Protein AF-A0A2S7KLZ6-F1 (afdb_monomer)

pLDDT: mean 95.54, std 6.02, range [64.12, 98.81]

Nearest PDB structures (foldseek):
  5ng5-assembly1_B  TM=8.589E-01  e=1.483E-01  Escherichia coli
  4tko-assembly1_B  TM=7.729E-01  e=2.825E+00  Aquifex aeolicus VF5
  5c21-assembly1_B  TM=6.260E-01  e=3.211E+00  Escherichia coli
  5c21-assembly1_A  TM=4.512E-01  e=4.715E+00  Escherichia coli
  5c22-assembly3_C  TM=4.403E-01  e=5.714E+00  Escherichia coli

Mean predicted aligned error: 3.62 Å

Solvent-accessible surface area (backbone atoms only — not comparable to full-atom values): 3940 Å² total; per-residue (Å²): 110,45,69,59,28,51,53,44,31,53,53,27,45,56,49,30,56,51,38,54,56,33,42,78,74,64,75,46,52,77,67,59,42,50,49,32,52,51,48,29,54,48,30,48,49,52,26,52,52,39,48,52,53,50,53,52,52,52,51,52,50,29,50,74,74,71,44,59,87,77,62,88,132

Foldseek 3Di:
DLVVLVVQLVVLVVQLVVVVVCVVVPNDDPVVNVVSVVSNVVSVVVSVVVVVVVVVVVLVVCVVVVNNVVDDD

Structure (mmCIF, N/CA/C/O backbone):
data_AF-A0A2S7KLZ6-F1
#
_entry.id   AF-A0A2S7KLZ6-F1
#
loop_
_atom_site.group_PDB
_atom_site.id
_atom_site.type_symbol
_atom_site.label_atom_id
_atom_site.label_alt_id
_atom_site.label_comp_id
_atom_site.label_asym_id
_atom_site.label_entity_id
_atom_site.label_seq_id
_atom_site.pdbx_PDB_ins_code
_atom_site.Cartn_x
_atom_site.Cartn_y
_atom_site.Cartn_z
_atom_site.occupancy
_atom_site.B_iso_or_equiv
_atom_site.auth_seq_id
_atom_site.auth_comp_id
_atom_site.auth_asym_id
_atom_site.auth_atom_id
_atom_site.pdbx_PDB_model_num
ATOM 1 N N . MET A 1 1 ? 7.716 -8.823 -8.906 1.00 84.38 1 MET A N 1
ATOM 2 C CA . MET A 1 1 ? 7.568 -7.563 -8.134 1.00 84.38 1 MET A CA 1
ATOM 3 C C . MET A 1 1 ? 6.150 -7.014 -8.201 1.00 84.38 1 MET A C 1
ATOM 5 O O . MET A 1 1 ? 5.560 -6.883 -7.143 1.00 84.38 1 MET A O 1
ATOM 9 N N . PHE A 1 2 ? 5.582 -6.727 -9.382 1.00 89.50 2 PHE A N 1
ATOM 10 C CA . PHE A 1 2 ? 4.196 -6.238 -9.498 1.00 89.50 2 PHE A CA 1
ATOM 11 C C . PHE A 1 2 ? 3.157 -7.225 -8.931 1.00 89.50 2 PHE A C 1
ATOM 13 O O . PHE A 1 2 ? 2.410 -6.847 -8.037 1.00 89.50 2 PHE A O 1
ATOM 20 N N . GLU A 1 3 ? 3.197 -8.498 -9.336 1.00 92.88 3 GLU A N 1
ATOM 21 C CA . GLU A 1 3 ? 2.293 -9.555 -8.831 1.00 92.88 3 GLU A CA 1
ATOM 22 C C . GLU A 1 3 ? 2.349 -9.713 -7.301 1.00 92.88 3 GLU A C 1
ATOM 24 O O . GLU A 1 3 ? 1.327 -9.870 -6.638 1.00 92.88 3 GLU A O 1
ATOM 29 N N . LEU A 1 4 ? 3.544 -9.590 -6.711 1.00 95.81 4 LEU A N 1
ATOM 30 C CA . LEU A 1 4 ? 3.714 -9.595 -5.255 1.00 95.81 4 LEU A CA 1
ATOM 31 C C . LEU A 1 4 ? 2.976 -8.414 -4.604 1.00 95.81 4 LEU A C 1
ATOM 33 O O . LEU A 1 4 ? 2.355 -8.574 -3.558 1.00 95.81 4 LEU A O 1
ATOM 37 N N . GLN A 1 5 ? 3.012 -7.229 -5.223 1.00 96.88 5 GLN A N 1
ATOM 38 C CA . GLN A 1 5 ? 2.261 -6.079 -4.716 1.00 96.88 5 GLN A CA 1
ATOM 39 C C . GLN A 1 5 ? 0.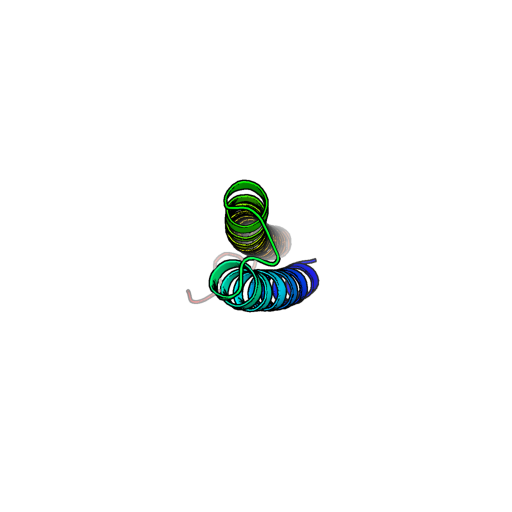749 -6.249 -4.889 1.00 96.88 5 GLN A C 1
ATOM 41 O O . GLN A 1 5 ? -0.006 -5.729 -4.073 1.00 96.88 5 GLN A O 1
ATOM 46 N N . GLU A 1 6 ? 0.283 -7.009 -5.882 1.00 97.12 6 GLU A N 1
ATOM 47 C CA . GLU A 1 6 ? -1.136 -7.371 -5.975 1.00 97.12 6 GLU A CA 1
ATOM 48 C C . GLU A 1 6 ? -1.577 -8.238 -4.798 1.00 97.12 6 GLU A C 1
ATOM 50 O O . GLU A 1 6 ? -2.584 -7.935 -4.159 1.00 97.12 6 GLU A O 1
ATOM 55 N N . GLN A 1 7 ? -0.785 -9.253 -4.451 1.00 97.81 7 GLN A N 1
ATOM 56 C CA . GLN A 1 7 ? -1.046 -10.093 -3.279 1.00 97.81 7 GLN A CA 1
ATOM 57 C C . GLN A 1 7 ? -1.005 -9.287 -1.971 1.00 97.81 7 GLN A C 1
ATOM 59 O O . GLN A 1 7 ? -1.832 -9.503 -1.080 1.00 97.81 7 GLN A O 1
ATOM 64 N N . ASN A 1 8 ? -0.096 -8.313 -1.866 1.00 97.88 8 ASN A N 1
ATOM 65 C CA . ASN A 1 8 ? -0.040 -7.408 -0.717 1.00 97.88 8 ASN A CA 1
ATOM 66 C C . ASN A 1 8 ? -1.301 -6.544 -0.597 1.00 97.88 8 ASN A C 1
ATOM 68 O O . ASN A 1 8 ? -1.777 -6.335 0.516 1.00 97.88 8 ASN A O 1
ATOM 72 N N . VAL A 1 9 ? -1.861 -6.061 -1.713 1.00 98.56 9 VAL A N 1
ATOM 73 C CA . VAL A 1 9 ? -3.128 -5.311 -1.703 1.00 98.56 9 VAL A CA 1
ATOM 74 C C . VAL A 1 9 ? -4.275 -6.187 -1.207 1.00 98.56 9 VAL A C 1
ATOM 76 O O . VAL A 1 9 ? -5.029 -5.735 -0.351 1.00 98.56 9 VAL A O 1
ATOM 79 N N . VAL A 1 10 ? -4.377 -7.437 -1.675 1.00 98.56 10 VAL A N 1
ATOM 80 C CA . VAL A 1 10 ? -5.398 -8.391 -1.196 1.00 98.56 10 VAL A CA 1
ATOM 81 C C . VAL A 1 10 ? -5.259 -8.614 0.310 1.00 98.56 10 VAL A C 1
ATOM 83 O O . VAL A 1 10 ? -6.207 -8.426 1.062 1.00 98.56 10 VAL A O 1
ATOM 86 N N . THR A 1 11 ? -4.042 -8.896 0.775 1.00 98.56 11 THR A N 1
ATOM 87 C CA . THR A 1 11 ? -3.774 -9.110 2.204 1.00 98.56 11 THR A CA 1
ATOM 88 C C . THR A 1 11 ? -4.092 -7.865 3.043 1.00 98.56 11 THR A C 1
ATOM 90 O O . THR A 1 11 ? -4.622 -7.966 4.152 1.00 98.56 11 THR A O 1
ATOM 93 N N . ALA A 1 12 ? -3.765 -6.668 2.547 1.00 98.62 12 ALA A N 1
ATOM 94 C CA . ALA A 1 12 ? -4.061 -5.413 3.233 1.00 98.62 12 ALA A CA 1
ATOM 95 C C . ALA A 1 12 ? -5.569 -5.115 3.271 1.00 98.62 12 ALA A C 1
ATOM 97 O O . ALA A 1 12 ? -6.049 -4.599 4.281 1.00 98.62 12 ALA A O 1
ATOM 98 N N . GLN A 1 13 ? -6.308 -5.485 2.222 1.00 98.81 13 GLN A N 1
ATOM 99 C CA . GLN A 1 13 ? -7.766 -5.386 2.168 1.00 98.81 13 GLN A CA 1
ATOM 100 C C . GLN A 1 13 ? -8.409 -6.312 3.209 1.00 98.81 13 GLN A C 1
ATOM 102 O O . GLN A 1 13 ? -9.176 -5.842 4.045 1.00 98.81 13 GLN A O 1
ATOM 107 N N . ASP A 1 14 ? -7.990 -7.578 3.269 1.00 98.75 14 ASP A N 1
ATOM 108 C CA . ASP A 1 14 ? -8.495 -8.543 4.257 1.00 98.75 14 ASP A CA 1
ATOM 109 C C . ASP A 1 14 ? -8.203 -8.112 5.706 1.00 98.75 14 ASP A C 1
ATOM 111 O O . ASP A 1 14 ? -8.977 -8.381 6.629 1.00 98.75 14 ASP A O 1
ATOM 115 N N . ASN A 1 15 ? -7.052 -7.470 5.942 1.00 98.56 15 ASN A N 1
ATOM 116 C CA . ASN A 1 15 ? -6.714 -6.881 7.241 1.00 98.56 15 ASN A CA 1
ATOM 117 C C . ASN A 1 15 ? -7.618 -5.684 7.572 1.00 98.56 15 ASN A C 1
ATOM 119 O O . ASN A 1 15 ? -8.088 -5.572 8.706 1.00 98.56 15 ASN A O 1
ATOM 123 N N . PHE A 1 16 ? -7.861 -4.800 6.602 1.00 98.75 16 PHE A N 1
ATOM 124 C CA . PHE A 1 16 ? -8.758 -3.659 6.762 1.00 98.75 16 PHE A CA 1
ATOM 125 C C . PHE A 1 16 ? -10.186 -4.116 7.089 1.00 98.75 16 PHE A C 1
ATOM 127 O O . PHE A 1 16 ? -10.739 -3.670 8.096 1.00 98.75 16 PHE A O 1
ATOM 134 N N . ASP A 1 17 ? -10.736 -5.064 6.331 1.00 98.81 17 ASP A N 1
ATOM 135 C CA . ASP A 1 17 ? -12.096 -5.569 6.538 1.00 98.81 17 ASP A CA 1
ATOM 136 C C . ASP A 1 17 ? -12.246 -6.235 7.914 1.00 98.81 17 ASP A C 1
ATOM 138 O O . ASP A 1 17 ? -13.186 -5.940 8.656 1.00 98.81 17 ASP A O 1
ATOM 142 N N . ARG A 1 18 ? -11.262 -7.042 8.340 1.00 98.75 18 ARG A N 1
ATOM 143 C CA . ARG A 1 18 ? -11.241 -7.596 9.706 1.00 98.75 18 ARG A CA 1
ATOM 144 C C . ARG A 1 18 ? -11.174 -6.517 10.781 1.00 98.75 18 ARG A C 1
ATOM 146 O O . ARG A 1 18 ? -11.883 -6.620 11.780 1.00 98.75 18 ARG A O 1
ATOM 153 N N . SER A 1 19 ? -10.351 -5.486 10.593 1.00 98.62 19 SER A N 1
ATOM 154 C CA . SER A 1 19 ? -10.244 -4.389 11.561 1.00 98.62 19 SER A CA 1
ATOM 155 C C . SER A 1 19 ? -11.545 -3.588 11.677 1.00 98.62 19 SER A C 1
ATOM 157 O O . SER A 1 19 ? -11.897 -3.156 12.773 1.00 98.62 19 SER A O 1
ATOM 159 N N . ALA A 1 20 ? -12.306 -3.446 10.585 1.00 98.56 20 ALA A N 1
ATOM 160 C CA . ALA A 1 20 ? -13.620 -2.814 10.616 1.00 98.56 20 ALA A CA 1
ATOM 161 C C . ALA A 1 20 ? -14.592 -3.606 11.503 1.00 98.56 20 ALA A C 1
ATOM 163 O O . ALA A 1 20 ? -15.275 -3.018 12.343 1.00 98.56 20 ALA A O 1
ATOM 164 N N . GLU A 1 21 ? -14.615 -4.936 11.374 1.00 98.62 21 GLU A N 1
ATOM 165 C CA . GLU A 1 21 ? -15.440 -5.794 12.231 1.00 98.62 21 GLU A CA 1
ATOM 166 C C . GLU A 1 21 ? -14.988 -5.761 13.696 1.00 98.62 21 GLU A C 1
ATOM 168 O O . GLU A 1 21 ? -15.820 -5.632 14.593 1.00 98.62 21 GLU A O 1
ATOM 173 N N . GLN A 1 22 ? -13.679 -5.783 13.958 1.00 98.62 22 GLN A N 1
ATOM 174 C CA . GLN A 1 22 ? -13.134 -5.683 15.317 1.00 98.62 22 GLN A CA 1
ATOM 175 C C . GLN A 1 22 ? -13.456 -4.341 15.984 1.00 98.62 22 GLN A C 1
ATOM 177 O O . GLN A 1 22 ? -13.777 -4.309 17.174 1.00 98.62 22 GLN A O 1
ATOM 182 N N . LEU A 1 23 ? -13.408 -3.235 15.234 1.00 98.62 23 LEU A N 1
ATOM 183 C CA . LEU A 1 23 ? -13.756 -1.914 15.752 1.00 98.62 23 LEU A CA 1
ATOM 184 C C . LEU A 1 23 ? -15.237 -1.851 16.149 1.00 98.62 23 LEU A C 1
ATOM 186 O O . LEU A 1 23 ? -15.555 -1.323 17.214 1.00 98.62 23 LEU A O 1
ATOM 190 N N . LYS A 1 24 ? -16.138 -2.429 15.338 1.00 98.38 24 LYS A N 1
ATOM 191 C CA . LYS A 1 24 ? -17.589 -2.453 15.617 1.00 98.38 24 LYS A CA 1
ATOM 192 C C . LYS A 1 24 ? -17.926 -3.109 16.957 1.00 98.38 24 LYS A C 1
ATOM 194 O O . LYS A 1 24 ? -18.875 -2.688 17.611 1.00 98.38 24 LYS A O 1
ATOM 199 N N . ILE A 1 25 ? -17.155 -4.116 17.366 1.00 98.25 25 ILE A N 1
ATOM 200 C CA . ILE A 1 25 ? -17.335 -4.834 18.639 1.00 98.25 25 ILE A CA 1
ATOM 201 C C . ILE A 1 25 ? -16.385 -4.355 19.748 1.00 98.25 25 ILE A C 1
ATOM 203 O O . ILE A 1 25 ? -16.326 -4.971 20.810 1.00 98.25 25 ILE A O 1
ATOM 207 N N . GLY A 1 26 ? -15.641 -3.267 19.519 1.00 97.75 26 GLY A N 1
ATOM 208 C CA . GLY A 1 26 ? -14.752 -2.656 20.510 1.00 97.75 26 GLY A CA 1
ATOM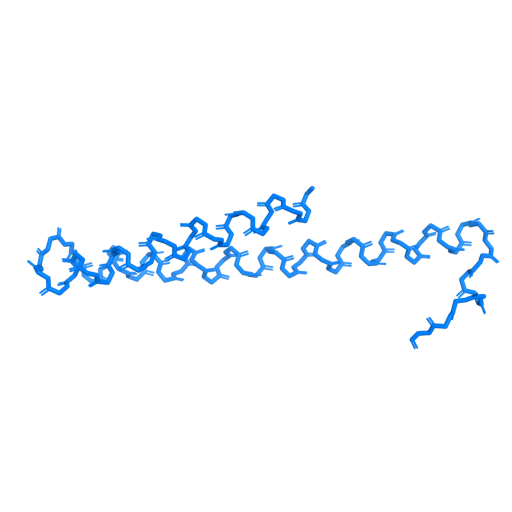 209 C C . GLY A 1 26 ? -13.486 -3.457 20.833 1.00 97.75 26 GLY A C 1
ATOM 210 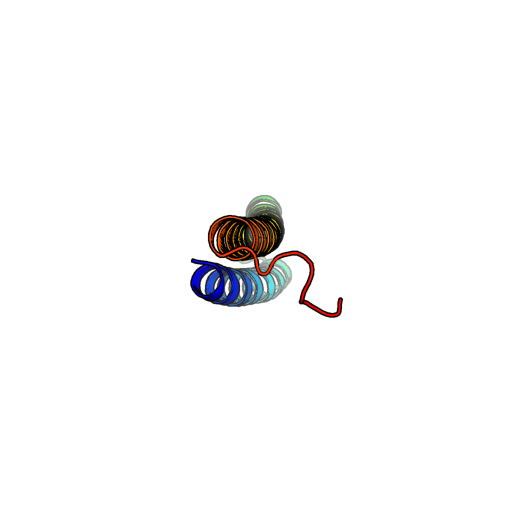O O . GLY A 1 26 ? -12.889 -3.235 21.882 1.00 97.75 26 GLY A O 1
ATOM 211 N N . GLN A 1 27 ? -13.071 -4.387 19.966 1.00 98.50 27 GLN A 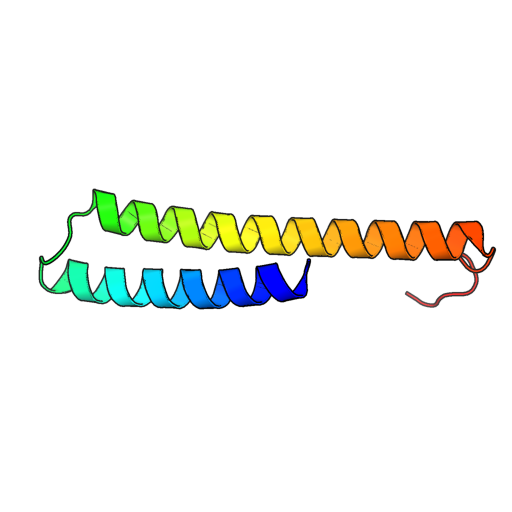N 1
ATOM 212 C CA . GLN A 1 27 ? -11.857 -5.195 20.161 1.00 98.50 27 GLN A CA 1
ATOM 213 C C . GLN A 1 27 ? -10.560 -4.451 19.823 1.00 98.50 27 GLN A C 1
ATOM 215 O O . GLN A 1 27 ? -9.502 -4.840 20.307 1.00 98.50 27 GLN A O 1
ATOM 220 N N . ILE A 1 28 ? -10.637 -3.402 19.004 1.00 98.56 28 ILE A N 1
ATOM 221 C CA . ILE A 1 28 ? -9.506 -2.534 18.664 1.00 98.56 28 ILE A CA 1
ATOM 222 C C . ILE A 1 28 ? -9.885 -1.065 18.847 1.00 98.56 28 ILE A C 1
ATOM 224 O O . ILE A 1 28 ? -11.058 -0.689 18.877 1.00 98.56 28 ILE A O 1
ATOM 228 N N . THR A 1 29 ? -8.873 -0.216 18.930 1.00 98.69 29 THR A N 1
ATOM 229 C CA . THR A 1 29 ? -9.000 1.235 19.012 1.00 98.69 29 THR A CA 1
ATOM 230 C C . THR A 1 29 ? -9.168 1.881 17.632 1.00 98.69 29 THR A C 1
ATOM 232 O O . THR A 1 29 ? -8.775 1.346 16.594 1.00 98.69 29 THR A O 1
ATOM 235 N N . ASN A 1 30 ? -9.652 3.127 17.618 1.00 98.50 30 ASN A N 1
ATOM 236 C CA . ASN A 1 30 ? -9.670 3.958 16.407 1.00 98.50 30 ASN A CA 1
ATOM 237 C C . ASN A 1 30 ? -8.268 4.210 15.816 1.00 98.50 30 ASN A C 1
ATOM 239 O O . ASN A 1 30 ? -8.144 4.545 14.639 1.00 98.50 30 ASN A O 1
ATOM 243 N N . VAL A 1 31 ? -7.204 4.114 16.621 1.00 98.56 31 VAL A N 1
ATOM 244 C CA . VAL A 1 31 ? -5.826 4.276 16.133 1.00 98.56 31 VAL A CA 1
ATOM 245 C C . VAL A 1 31 ? -5.420 3.061 15.302 1.00 98.56 31 VAL A C 1
ATOM 247 O O . VAL A 1 31 ? -4.942 3.231 14.185 1.00 98.56 31 VAL A O 1
ATOM 250 N N . GLU A 1 32 ? -5.686 1.853 15.795 1.00 98.50 32 GLU A N 1
ATOM 251 C CA . GLU A 1 32 ? -5.389 0.601 15.085 1.00 98.50 32 GLU A CA 1
ATOM 252 C C . GLU A 1 32 ? -6.199 0.470 13.792 1.00 98.50 32 GLU A C 1
ATOM 254 O O . GLU A 1 32 ? -5.644 0.124 12.749 1.00 98.50 32 GLU A O 1
ATOM 259 N N . PHE A 1 33 ? -7.483 0.841 13.817 1.00 98.75 33 PHE A N 1
ATOM 260 C CA . PHE A 1 33 ? -8.305 0.861 12.605 1.00 98.75 33 PHE A CA 1
ATOM 261 C C . PHE A 1 33 ? -7.753 1.824 11.542 1.00 98.75 33 PHE A C 1
ATOM 263 O O . PHE A 1 33 ? -7.628 1.467 10.369 1.00 98.75 33 PHE A O 1
ATOM 270 N N . ARG A 1 34 ? -7.343 3.036 11.943 1.00 98.75 34 ARG A N 1
ATOM 271 C CA . ARG A 1 34 ? -6.702 3.987 11.018 1.00 98.75 34 ARG A CA 1
ATOM 272 C C . ARG A 1 34 ? -5.364 3.475 10.493 1.00 98.75 34 ARG A C 1
ATOM 274 O O . ARG A 1 34 ? -5.034 3.740 9.341 1.00 98.75 34 ARG A O 1
ATOM 281 N N . GLN A 1 35 ? -4.612 2.709 11.280 1.00 98.75 35 GLN A N 1
ATOM 282 C CA . GLN A 1 35 ? -3.389 2.081 10.785 1.00 98.75 35 GLN A CA 1
ATOM 283 C C . GLN A 1 35 ? -3.692 1.057 9.682 1.00 98.75 35 GLN A C 1
ATOM 285 O O . GLN A 1 35 ? -2.991 1.032 8.673 1.00 98.75 35 GLN A O 1
ATOM 290 N N . ALA A 1 36 ? -4.759 0.264 9.818 1.00 98.69 36 ALA A N 1
ATOM 291 C CA . ALA A 1 36 ? -5.187 -0.656 8.764 1.00 98.69 36 ALA A CA 1
ATOM 292 C C . ALA A 1 36 ? -5.594 0.085 7.474 1.00 98.69 36 ALA A C 1
ATOM 294 O O . ALA A 1 36 ? -5.203 -0.329 6.383 1.00 98.69 36 ALA A O 1
ATOM 295 N N . GLN A 1 37 ? -6.285 1.227 7.594 1.00 98.75 37 GLN A N 1
ATOM 296 C CA . GLN A 1 37 ? -6.590 2.108 6.455 1.00 98.75 37 GLN A CA 1
ATOM 297 C C . GLN A 1 37 ? -5.322 2.615 5.754 1.00 98.75 37 GLN A C 1
ATOM 299 O O . GLN A 1 37 ? -5.205 2.525 4.532 1.00 98.75 37 GLN A O 1
ATOM 304 N N . VAL A 1 38 ? -4.354 3.127 6.523 1.00 98.81 38 VAL A N 1
ATOM 305 C CA . VAL A 1 38 ? -3.071 3.616 5.989 1.00 98.81 38 VAL A CA 1
ATOM 306 C C . VAL A 1 38 ? -2.301 2.490 5.301 1.00 98.81 38 VAL A C 1
ATOM 308 O O . VAL A 1 38 ? -1.736 2.701 4.226 1.00 98.81 38 VAL A O 1
ATOM 311 N N . ASN A 1 39 ? -2.305 1.287 5.878 1.00 98.69 39 ASN A N 1
ATOM 312 C CA . ASN A 1 39 ? -1.638 0.123 5.301 1.00 98.69 39 ASN A CA 1
ATOM 313 C C . ASN A 1 39 ? -2.257 -0.270 3.952 1.00 98.69 39 ASN A C 1
ATOM 315 O O . ASN A 1 39 ? -1.516 -0.514 3.000 1.00 98.69 39 ASN A O 1
ATOM 319 N N . LEU A 1 40 ? -3.590 -0.271 3.840 1.00 98.81 40 LEU A N 1
ATOM 320 C CA . LEU A 1 40 ? -4.290 -0.532 2.579 1.00 98.81 40 LEU A CA 1
ATOM 321 C C . LEU A 1 40 ? -3.946 0.514 1.510 1.00 98.81 40 LEU A C 1
ATOM 323 O O . LEU A 1 40 ? -3.550 0.153 0.400 1.00 98.81 40 LEU A O 1
ATOM 327 N N . LEU A 1 41 ? -4.018 1.803 1.856 1.00 98.75 41 LEU A N 1
ATOM 328 C CA . LEU A 1 41 ? -3.665 2.891 0.939 1.00 98.75 41 LEU A CA 1
ATOM 329 C C . LEU A 1 41 ? -2.205 2.793 0.472 1.00 98.75 41 LEU A C 1
ATOM 331 O O . LEU A 1 41 ? -1.897 2.994 -0.707 1.00 98.75 41 LEU A O 1
ATOM 335 N N . THR A 1 42 ? -1.301 2.457 1.391 1.00 98.69 42 THR A N 1
ATOM 336 C CA . THR A 1 42 ? 0.121 2.271 1.087 1.00 98.69 42 THR A CA 1
ATOM 337 C C . THR A 1 42 ? 0.316 1.104 0.124 1.00 98.69 42 THR A C 1
ATOM 339 O O . THR A 1 42 ? 0.969 1.280 -0.902 1.00 98.69 42 THR A O 1
ATOM 342 N N . ALA A 1 43 ? -0.308 -0.052 0.378 1.00 98.56 43 A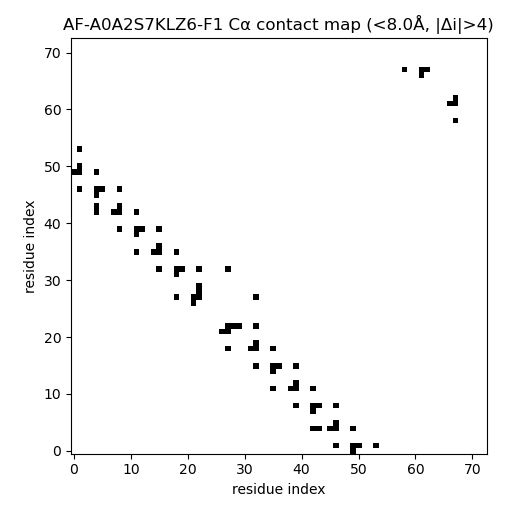LA A N 1
ATOM 343 C CA . ALA A 1 43 ? -0.218 -1.215 -0.504 1.00 98.56 43 ALA A CA 1
ATOM 344 C C . ALA A 1 43 ? -0.711 -0.900 -1.928 1.00 98.56 43 ALA A C 1
ATOM 346 O O . ALA A 1 43 ? -0.041 -1.235 -2.907 1.00 98.56 43 ALA A O 1
ATOM 347 N N . GLN A 1 44 ? -1.840 -0.194 -2.055 1.00 98.56 44 GLN A N 1
ATOM 348 C CA . GLN A 1 44 ? -2.378 0.237 -3.352 1.00 98.56 44 GLN A CA 1
ATOM 349 C C . GLN A 1 44 ? -1.420 1.191 -4.078 1.00 98.56 44 GLN A C 1
ATOM 351 O O . GLN A 1 44 ? -1.149 1.026 -5.269 1.00 98.56 44 GLN A O 1
ATOM 356 N N . THR A 1 45 ? -0.853 2.156 -3.352 1.00 98.50 45 THR A N 1
ATOM 357 C CA . THR A 1 45 ? 0.113 3.117 -3.901 1.00 98.50 45 THR A CA 1
ATOM 358 C C . THR A 1 45 ? 1.380 2.412 -4.387 1.00 98.50 45 THR A C 1
ATOM 360 O O . THR A 1 45 ? 1.853 2.671 -5.495 1.00 98.50 45 THR A O 1
ATOM 363 N N . THR A 1 46 ? 1.908 1.469 -3.604 1.00 98.12 46 THR A N 1
ATOM 364 C CA . THR A 1 46 ? 3.090 0.684 -3.973 1.00 98.12 46 THR A CA 1
ATOM 365 C C . THR A 1 46 ? 2.825 -0.221 -5.177 1.00 98.12 46 THR A C 1
ATOM 367 O O . THR A 1 46 ? 3.674 -0.292 -6.068 1.00 98.12 46 THR A O 1
ATOM 370 N N . LYS A 1 47 ? 1.650 -0.864 -5.267 1.00 98.19 47 LYS A N 1
ATOM 371 C CA . LYS A 1 47 ? 1.244 -1.626 -6.462 1.00 98.19 47 LYS A CA 1
ATOM 372 C C . LYS A 1 47 ? 1.253 -0.741 -7.708 1.00 98.19 47 LYS A C 1
ATOM 374 O O . LYS A 1 47 ? 1.839 -1.122 -8.721 1.00 98.19 47 LYS A O 1
ATOM 379 N N . ASN A 1 48 ? 0.644 0.441 -7.629 1.00 97.69 48 ASN A N 1
ATOM 380 C CA . ASN A 1 48 ? 0.584 1.368 -8.758 1.00 97.69 48 ASN A CA 1
ATOM 381 C C . ASN A 1 48 ? 1.987 1.811 -9.189 1.00 97.69 48 ASN A C 1
ATOM 383 O O . ASN A 1 48 ? 2.307 1.763 -10.375 1.00 97.69 48 ASN A O 1
ATOM 387 N N . ALA A 1 49 ? 2.858 2.158 -8.239 1.00 97.56 49 ALA A N 1
ATOM 388 C CA . ALA A 1 49 ? 4.248 2.497 -8.537 1.00 97.56 49 ALA A CA 1
ATOM 389 C C . ALA A 1 49 ? 4.996 1.339 -9.227 1.00 97.56 49 ALA A C 1
ATOM 391 O O . ALA A 1 49 ? 5.708 1.562 -10.207 1.00 97.56 49 ALA A O 1
ATOM 392 N N . ALA A 1 50 ? 4.793 0.097 -8.773 1.00 97.00 50 ALA A N 1
ATOM 393 C CA . ALA A 1 50 ? 5.387 -1.086 -9.396 1.00 97.00 50 ALA A CA 1
ATOM 394 C C . ALA A 1 50 ? 4.877 -1.317 -10.832 1.00 97.00 50 ALA A C 1
ATOM 396 O O . ALA A 1 50 ? 5.661 -1.712 -11.695 1.00 97.00 50 ALA A O 1
ATOM 397 N N . MET A 1 51 ? 3.598 -1.034 -11.105 1.00 96.44 51 MET A N 1
ATOM 398 C CA . MET A 1 51 ? 3.020 -1.095 -12.452 1.00 96.44 51 MET A CA 1
ATOM 399 C C . MET A 1 51 ? 3.690 -0.095 -13.399 1.00 96.44 51 MET A C 1
ATOM 401 O O . MET A 1 51 ? 4.126 -0.468 -14.487 1.00 96.44 51 MET A O 1
ATOM 405 N N . PHE A 1 52 ? 3.810 1.168 -12.977 1.00 96.81 52 PHE A N 1
ATOM 406 C CA . PHE A 1 52 ? 4.460 2.208 -13.778 1.00 96.81 52 PHE A CA 1
ATOM 407 C C . PHE A 1 52 ? 5.933 1.886 -14.032 1.00 96.81 52 PHE A C 1
ATOM 409 O O . PHE A 1 52 ? 6.397 2.012 -15.162 1.00 96.81 52 PHE A O 1
ATOM 416 N N . ALA A 1 53 ? 6.655 1.406 -13.016 1.00 96.38 53 ALA A N 1
ATOM 417 C CA . ALA A 1 53 ? 8.042 0.982 -13.176 1.00 96.38 53 ALA A CA 1
ATOM 418 C C . ALA A 1 53 ? 8.183 -0.161 -14.199 1.00 96.38 53 ALA A C 1
ATOM 420 O O . ALA A 1 53 ? 9.086 -0.122 -15.035 1.00 96.38 53 ALA A O 1
ATOM 421 N N . ALA A 1 54 ? 7.273 -1.143 -14.181 1.00 94.81 54 ALA A N 1
ATOM 422 C CA . ALA A 1 54 ? 7.256 -2.226 -15.164 1.00 94.81 54 ALA A CA 1
ATOM 423 C C . ALA A 1 54 ? 6.996 -1.707 -16.588 1.00 94.81 54 ALA A C 1
ATOM 425 O O . ALA A 1 54 ? 7.695 -2.107 -17.515 1.00 94.81 54 ALA A O 1
ATOM 426 N N . LYS A 1 55 ? 6.058 -0.764 -16.760 1.00 94.31 55 LYS A N 1
ATOM 427 C CA . LYS A 1 55 ? 5.777 -0.142 -18.063 1.00 94.31 55 LYS A CA 1
ATOM 428 C C . LYS A 1 55 ? 6.940 0.680 -18.603 1.00 94.31 55 LYS A C 1
ATOM 430 O O . LYS A 1 55 ? 7.261 0.583 -19.781 1.00 94.31 55 LYS A O 1
ATOM 435 N N . VAL A 1 56 ? 7.624 1.437 -17.751 1.00 95.94 56 VAL A N 1
ATOM 436 C CA . VAL A 1 56 ? 8.841 2.154 -18.158 1.00 95.94 56 VAL A CA 1
ATOM 437 C C . VAL A 1 56 ? 9.942 1.172 -18.570 1.00 95.94 56 VAL A C 1
ATOM 439 O O . VAL A 1 56 ? 10.603 1.390 -19.581 1.00 95.94 56 VAL A O 1
ATOM 442 N N . ALA A 1 57 ? 10.125 0.072 -17.835 1.00 94.88 57 ALA A N 1
ATOM 443 C CA . ALA A 1 57 ? 11.103 -0.955 -18.193 1.00 94.88 57 ALA A CA 1
ATOM 444 C C . ALA A 1 57 ? 10.778 -1.633 -19.538 1.00 94.88 57 ALA A C 1
ATOM 446 O O . ALA A 1 57 ? 11.685 -1.850 -20.340 1.00 94.88 57 ALA A O 1
ATOM 447 N N . GLU A 1 58 ? 9.500 -1.911 -19.804 1.00 93.56 58 GLU A N 1
ATOM 448 C CA . GLU A 1 58 ? 9.014 -2.432 -21.088 1.00 93.56 58 GLU A CA 1
ATOM 449 C C . GLU A 1 58 ? 9.331 -1.469 -22.244 1.00 93.56 58 GLU A C 1
ATOM 451 O O . GLU A 1 58 ? 9.933 -1.875 -23.238 1.00 93.56 58 GLU A O 1
ATOM 456 N N . LEU A 1 59 ? 9.026 -0.175 -22.092 1.00 94.69 59 LEU A N 1
ATOM 457 C CA . LEU A 1 59 ? 9.343 0.841 -23.104 1.00 94.69 59 LEU A CA 1
ATOM 458 C C . LEU A 1 59 ? 10.853 0.981 -23.339 1.00 94.69 59 LEU A C 1
ATOM 460 O O . LEU A 1 59 ? 11.293 1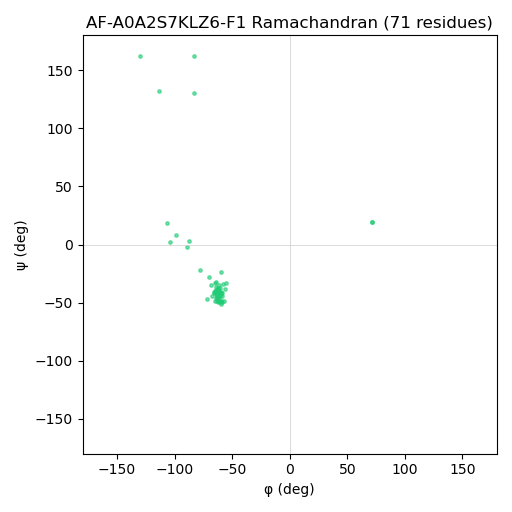.056 -24.485 1.00 94.69 59 LEU A O 1
ATOM 464 N N . ASN A 1 60 ? 11.659 0.966 -22.274 1.00 95.00 60 ASN A N 1
ATOM 465 C CA . ASN A 1 60 ? 13.119 1.013 -22.386 1.00 95.00 60 ASN A CA 1
ATOM 466 C C . ASN A 1 60 ? 13.672 -0.214 -23.125 1.00 95.00 60 ASN A C 1
ATOM 468 O O . ASN A 1 60 ? 14.593 -0.085 -23.931 1.00 95.00 60 ASN A O 1
ATOM 472 N N . TYR A 1 61 ? 13.104 -1.399 -22.883 1.00 95.56 61 TYR A N 1
ATOM 473 C CA . TYR A 1 61 ? 13.466 -2.610 -23.615 1.00 95.56 61 TYR A CA 1
ATOM 474 C C . TYR A 1 61 ? 13.139 -2.474 -25.107 1.00 95.56 61 TYR A C 1
ATOM 476 O O . TYR A 1 61 ? 14.016 -2.698 -25.940 1.00 95.56 61 TYR A O 1
ATOM 484 N N . LEU A 1 62 ? 11.925 -2.025 -25.449 1.00 95.38 62 LEU A N 1
ATOM 485 C CA . LEU A 1 62 ? 11.516 -1.787 -26.838 1.00 95.38 62 LEU A CA 1
ATOM 486 C C . LEU A 1 62 ? 12.391 -0.740 -27.533 1.00 95.38 62 LEU A C 1
ATOM 488 O O . LEU A 1 62 ? 12.727 -0.900 -28.707 1.00 95.38 62 LEU A O 1
ATOM 492 N N . GLN A 1 63 ? 12.804 0.309 -26.820 1.00 93.81 63 GLN A N 1
ATOM 493 C CA . GLN A 1 63 ? 13.754 1.292 -27.334 1.00 93.81 63 GLN A CA 1
ATOM 494 C C . GLN A 1 63 ? 15.115 0.659 -27.635 1.00 93.81 63 GLN A C 1
ATOM 496 O O . GLN A 1 63 ? 15.663 0.887 -28.712 1.00 93.81 63 GLN A O 1
ATOM 501 N N . LEU A 1 64 ? 15.637 -0.163 -26.719 1.00 94.31 64 LEU A N 1
ATOM 502 C CA . LEU A 1 64 ? 16.929 -0.833 -26.874 1.00 94.31 64 LEU A CA 1
ATOM 503 C C . LEU A 1 64 ? 16.951 -1.787 -28.075 1.00 94.31 64 LEU A C 1
ATOM 505 O O . LEU A 1 64 ? 17.958 -1.860 -28.776 1.00 94.31 64 LEU A O 1
ATOM 509 N N . VAL A 1 65 ? 15.847 -2.493 -28.334 1.00 95.75 65 VAL A N 1
ATOM 510 C CA . VAL A 1 65 ? 15.732 -3.411 -29.481 1.00 95.75 65 VAL A CA 1
ATOM 511 C C . VAL A 1 65 ? 15.254 -2.726 -30.769 1.00 95.75 65 VAL A C 1
ATOM 513 O O . VAL A 1 65 ? 15.056 -3.397 -31.780 1.00 95.75 65 VAL A O 1
ATOM 516 N N . GLY A 1 66 ? 15.059 -1.401 -30.759 1.00 91.81 66 GLY A N 1
ATOM 517 C CA . GLY A 1 66 ? 14.629 -0.630 -31.930 1.00 91.81 66 GLY A CA 1
ATOM 518 C C . GLY A 1 66 ? 13.170 -0.857 -32.349 1.00 91.81 66 GLY A C 1
ATOM 519 O O . GLY A 1 66 ? 12.805 -0.560 -33.483 1.00 91.81 66 GLY A O 1
ATOM 520 N N . GLN A 1 67 ? 12.330 -1.382 -31.454 1.00 92.12 67 GLN A N 1
ATOM 521 C CA . GLN A 1 67 ? 10.917 -1.688 -31.709 1.00 92.12 67 GLN A CA 1
ATOM 522 C C . GLN A 1 67 ? 9.942 -0.677 -31.095 1.00 92.12 67 GLN A C 1
ATOM 524 O O . GLN A 1 67 ? 8.736 -0.837 -31.248 1.00 92.12 67 GLN A O 1
ATOM 529 N N . LEU A 1 68 ? 10.432 0.383 -30.443 1.00 86.62 68 LEU A N 1
ATOM 530 C CA . LEU A 1 68 ? 9.586 1.379 -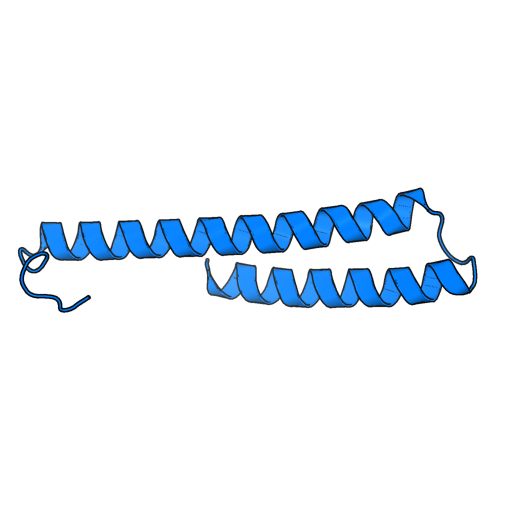29.769 1.00 86.62 68 LEU A CA 1
ATOM 531 C C . LEU A 1 68 ? 8.523 2.019 -30.679 1.00 86.62 68 LEU A C 1
ATOM 533 O O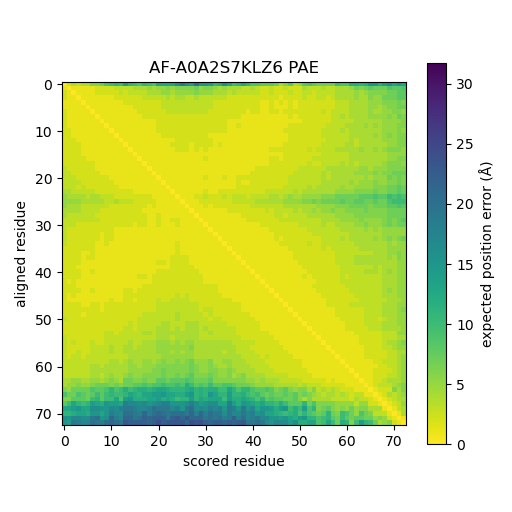 . LEU A 1 68 ? 7.451 2.359 -30.203 1.00 86.62 68 LEU A O 1
ATOM 537 N N . LEU A 1 69 ? 8.811 2.192 -31.972 1.00 86.94 69 LEU A N 1
ATOM 538 C CA . LEU A 1 69 ? 7.878 2.791 -32.939 1.00 86.94 69 LEU A CA 1
ATOM 539 C C . LEU A 1 69 ? 6.958 1.765 -33.624 1.00 86.94 69 LEU A C 1
AT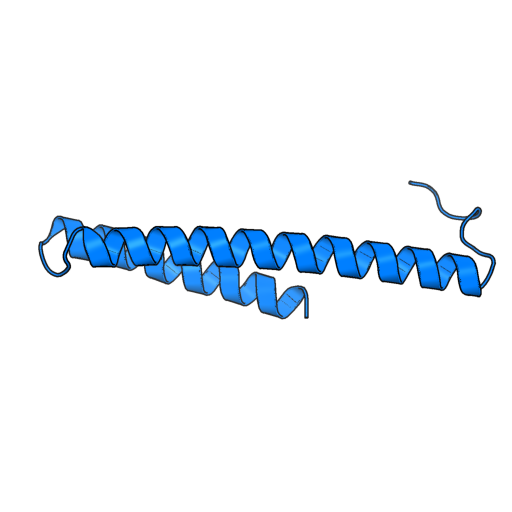OM 541 O O . LEU A 1 69 ? 6.118 2.154 -34.426 1.00 86.94 69 LEU A O 1
ATOM 545 N N . ASN A 1 70 ? 7.122 0.473 -33.324 1.00 81.31 70 ASN A N 1
ATOM 546 C CA . ASN A 1 70 ? 6.414 -0.635 -33.975 1.00 81.31 70 ASN A CA 1
ATOM 547 C C . ASN A 1 70 ? 5.331 -1.258 -33.070 1.00 81.31 70 ASN A C 1
ATOM 549 O O . ASN A 1 70 ? 4.937 -2.402 -33.288 1.00 81.31 70 ASN A O 1
ATOM 553 N N . ILE A 1 71 ? 4.901 -0.540 -32.031 1.00 80.75 71 ILE A N 1
ATOM 554 C CA . ILE A 1 71 ? 3.862 -0.954 -31.080 1.00 80.75 71 ILE A CA 1
ATOM 555 C C . ILE A 1 71 ? 2.633 -0.054 -31.217 1.00 80.75 71 ILE A C 1
ATOM 557 O O . ILE A 1 71 ? 2.760 1.171 -31.203 1.00 80.75 71 ILE A O 1
ATOM 561 N N . ASP A 1 72 ? 1.456 -0.673 -31.303 1.00 73.56 72 ASP A N 1
ATOM 562 C CA . ASP A 1 72 ? 0.166 0.012 -31.209 1.00 73.56 72 ASP A CA 1
ATOM 563 C C . ASP A 1 72 ? -0.197 0.212 -29.727 1.00 73.56 72 ASP A C 1
ATOM 565 O O . ASP A 1 72 ? -0.098 -0.726 -28.929 1.00 73.56 72 ASP A O 1
ATOM 569 N N . PHE A 1 73 ? -0.575 1.440 -29.361 1.00 64.12 73 PHE A N 1
ATOM 570 C CA . PHE A 1 73 ? -0.977 1.826 -28.001 1.00 64.12 73 PHE A CA 1
ATOM 571 C C . PHE A 1 73 ? -2.465 1.594 -27.733 1.00 64.12 73 PHE A C 1
ATOM 573 O O . PHE A 1 73 ? -3.281 1.854 -28.646 1.00 64.12 73 PHE A O 1
#

Secondary structure (DSSP, 8-state):
-HHHHHHHHHHHHHHHHHHHHHHHTTSS-HHHHHHHHHHHHHHHHHHHHHHHHHHHHHHHHHHHTT-TTS---

Organism: NCBI:txid930804

Radius of gyration: 18.54 Å; Cα contacts (8 Å, |Δi|>4): 42; chains: 1; bounding box: 34×14×54 Å

Sequence (73 aa):
MFELQEQNVVTAQDNFDRSAEQLKIGQITNVEFRQAQVNLLTAQTTKNAAMFAAKVAELNYLQLVGQLLNIDF